Protein AF-A0A2G2HEY8-F1 (afdb_monomer)

Solvent-accessible surface area (backbone atoms only — not comparable to full-atom values): 7804 Å² total; per-residue (Å²): 110,71,69,61,51,51,52,42,52,52,52,24,52,50,26,44,51,50,13,55,54,36,37,77,72,69,38,39,68,59,12,18,54,24,34,51,52,21,41,59,38,44,57,59,37,38,78,77,40,72,45,70,68,39,50,53,50,51,53,52,44,43,51,50,41,68,74,48,31,82,45,98,43,56,70,55,51,38,47,48,54,52,53,51,49,50,57,35,47,52,47,61,75,45,100,59,56,72,65,50,31,49,55,34,51,52,53,46,50,49,54,38,54,53,33,65,72,38,87,76,29,61,75,48,22,54,50,42,43,54,52,50,52,53,52,46,65,78,39,45,80,57,60,78,63,75,117

Mean predicted aligned error: 5.19 Å

Radius of gyration: 15.57 Å; Cα contacts (8 Å, |Δi|>4): 160; chains: 1; bounding box: 36×39×43 Å

Secondary structure (DSSP, 8-state):
-HHHHHHHHHHHHHHHHHHHHHHHTT-HHHHHHHHHHHHHHHHHHHHH---HHHHHHHHHHHHHHHHHSS--SHHHHHHHHHHHHHHHHHHHHSS--HHHHHHHHHHHHHHHHHHHH-GGGHHHHHHHHHHHHHHHHHTHHHHTT--

pLDDT: mean 87.45, std 11.37, range [42.47, 98.38]

Sequence (147 aa):
MLERTNILINQYNQYKLQAHSVFMYGQEKEASSFYTLAFETNRNILIQDTSIESINRTLEICLDCLDFCICNEEKNTAYYLNTTGDMFSFILEGFFSKRVKQDALIAYSEISLISQSMEYCIGSSEYLQSQFKNLCYKNEGLL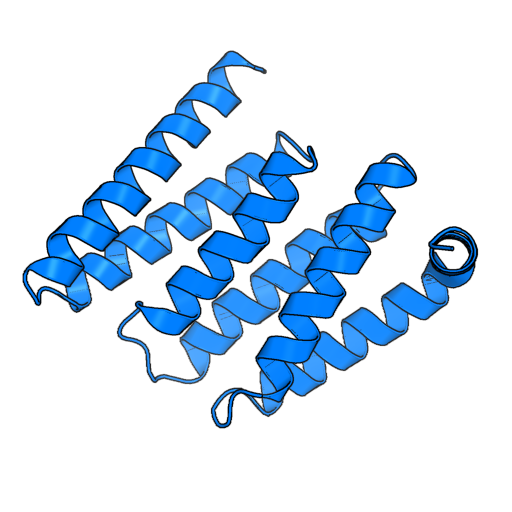NNMC

Structure (mmCIF, N/CA/C/O backbone):
data_AF-A0A2G2HEY8-F1
#
_entry.id   AF-A0A2G2HEY8-F1
#
loop_
_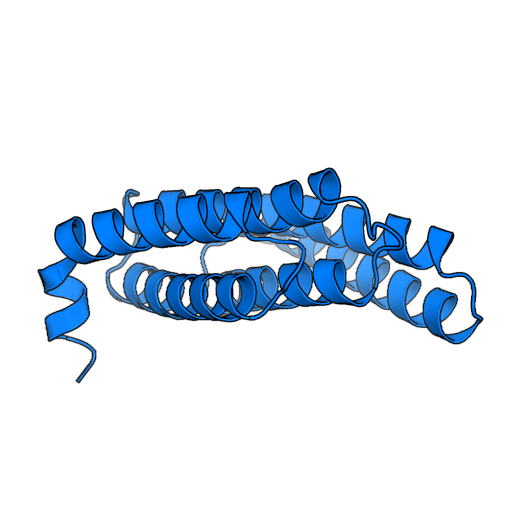atom_site.group_PDB
_atom_site.id
_atom_site.type_symbol
_atom_site.label_atom_id
_atom_site.label_alt_id
_atom_site.label_comp_id
_atom_site.label_asym_id
_atom_site.label_entity_id
_atom_site.label_seq_id
_atom_site.pdbx_PDB_ins_code
_atom_site.Cartn_x
_atom_site.Cartn_y
_atom_site.Cartn_z
_atom_site.occupancy
_atom_site.B_iso_or_equiv
_atom_site.auth_seq_id
_atom_site.auth_comp_id
_atom_site.auth_asym_id
_atom_site.auth_atom_id
_atom_site.pdbx_PDB_model_num
ATOM 1 N N . MET A 1 1 ? -6.178 21.793 7.499 1.00 59.62 1 MET A N 1
ATOM 2 C CA . MET A 1 1 ? -6.005 20.336 7.289 1.00 59.62 1 MET A CA 1
ATOM 3 C C . MET A 1 1 ? -6.521 19.910 5.921 1.00 59.62 1 MET A C 1
ATOM 5 O O . MET A 1 1 ? -5.701 19.462 5.138 1.00 59.62 1 MET A O 1
ATOM 9 N N . LEU A 1 2 ? -7.795 20.154 5.585 1.00 67.12 2 LEU A N 1
ATOM 10 C CA . LEU A 1 2 ? -8.394 19.790 4.284 1.00 67.12 2 LEU A CA 1
ATOM 11 C C . LEU A 1 2 ? -7.604 20.267 3.049 1.00 67.12 2 LEU A C 1
ATOM 13 O O . LEU A 1 2 ? -7.415 19.506 2.110 1.00 67.12 2 LEU A O 1
ATOM 17 N N . GLU A 1 3 ? -7.082 21.496 3.063 1.00 80.31 3 GLU A N 1
ATOM 18 C CA . GLU A 1 3 ? -6.316 22.046 1.933 1.00 80.31 3 GLU A CA 1
ATOM 19 C C . GLU A 1 3 ? -5.019 21.270 1.650 1.00 80.31 3 GLU A C 1
ATOM 21 O O . GLU A 1 3 ? -4.692 21.000 0.497 1.00 80.31 3 GLU A O 1
ATOM 26 N N . ARG A 1 4 ? -4.315 20.827 2.700 1.00 83.75 4 ARG A N 1
ATOM 27 C CA . ARG A 1 4 ? -3.067 20.063 2.566 1.00 83.75 4 ARG A CA 1
ATOM 28 C C . ARG A 1 4 ? -3.321 18.653 2.034 1.00 83.75 4 ARG A C 1
ATOM 30 O O . ARG A 1 4 ? -2.590 18.203 1.157 1.00 83.75 4 ARG A O 1
ATOM 37 N N . THR A 1 5 ? -4.371 17.988 2.515 1.00 89.88 5 THR A N 1
ATOM 38 C CA . THR A 1 5 ? -4.791 16.678 1.999 1.00 89.88 5 THR A CA 1
ATOM 39 C C . THR A 1 5 ? -5.188 16.776 0.525 1.00 89.88 5 THR A C 1
ATOM 41 O O . THR A 1 5 ? -4.753 15.954 -0.273 1.00 89.88 5 THR A O 1
ATOM 44 N N . ASN A 1 6 ? -5.925 17.819 0.131 1.00 91.19 6 ASN A N 1
ATOM 45 C CA . ASN A 1 6 ? -6.319 18.026 -1.266 1.00 91.19 6 ASN A CA 1
ATOM 46 C C . ASN A 1 6 ? -5.118 18.239 -2.199 1.00 91.19 6 ASN A C 1
ATOM 48 O O . ASN A 1 6 ? -5.109 17.713 -3.311 1.00 91.19 6 ASN A O 1
ATOM 52 N N . ILE A 1 7 ? -4.088 18.965 -1.752 1.00 94.81 7 ILE A N 1
ATOM 53 C CA . ILE A 1 7 ? -2.837 19.116 -2.513 1.00 94.81 7 ILE A CA 1
ATOM 54 C C . ILE A 1 7 ? -2.184 17.749 -2.747 1.00 94.81 7 ILE A C 1
ATOM 56 O O . ILE A 1 7 ? -1.809 17.437 -3.875 1.00 94.81 7 ILE A O 1
ATOM 60 N N . LEU A 1 8 ? -2.101 16.915 -1.707 1.00 96.19 8 LEU A N 1
ATOM 61 C CA . LEU A 1 8 ? -1.510 15.580 -1.815 1.00 96.19 8 LEU A CA 1
ATOM 62 C C . LEU A 1 8 ? -2.337 14.646 -2.704 1.00 96.19 8 LEU A C 1
ATOM 64 O O . LEU A 1 8 ? -1.762 13.918 -3.505 1.00 96.19 8 LEU A O 1
ATOM 68 N N . ILE A 1 9 ? -3.670 14.695 -2.621 1.00 95.94 9 ILE A N 1
ATOM 69 C CA . ILE A 1 9 ? -4.555 13.922 -3.507 1.00 95.94 9 ILE A CA 1
ATOM 70 C C . ILE A 1 9 ? -4.333 14.321 -4.970 1.00 95.94 9 ILE A C 1
ATOM 72 O O . ILE A 1 9 ? -4.205 13.454 -5.833 1.00 95.94 9 ILE A O 1
ATOM 76 N N . ASN A 1 10 ? -4.234 15.619 -5.263 1.00 96.75 10 ASN A N 1
ATOM 77 C CA . ASN A 1 10 ? -3.955 16.087 -6.620 1.00 96.75 10 ASN A CA 1
ATOM 78 C C . ASN A 1 10 ? -2.583 15.618 -7.113 1.00 96.75 10 ASN A C 1
ATOM 80 O O . ASN A 1 10 ? -2.467 15.171 -8.252 1.00 96.75 10 ASN A O 1
ATOM 84 N N . GLN A 1 11 ? -1.566 15.671 -6.254 1.00 97.75 11 GLN A N 1
ATOM 85 C CA . GLN A 1 11 ? -0.226 15.189 -6.575 1.00 97.75 11 GLN A CA 1
ATOM 86 C C . GLN A 1 11 ? -0.209 13.673 -6.834 1.00 97.75 11 GLN A C 1
ATOM 88 O O . GLN A 1 11 ? 0.361 13.230 -7.828 1.00 97.75 11 GLN A O 1
ATOM 93 N N . TYR A 1 12 ? -0.897 12.885 -6.003 1.00 98.12 12 TYR A N 1
ATOM 94 C CA . TYR A 1 12 ? -1.099 11.451 -6.219 1.00 98.12 12 TYR A CA 1
ATOM 95 C C . TYR A 1 12 ? -1.741 11.176 -7.587 1.00 98.12 12 TYR A C 1
ATOM 97 O O . TYR A 1 12 ? -1.215 10.385 -8.370 1.00 98.12 12 TYR A O 1
ATOM 105 N N . ASN A 1 13 ? -2.837 11.872 -7.904 1.00 97.56 13 ASN A N 1
ATOM 106 C CA . ASN A 1 13 ? -3.552 11.701 -9.170 1.00 97.56 13 ASN A CA 1
ATOM 107 C C . ASN A 1 13 ? -2.668 12.052 -10.375 1.00 97.56 13 ASN A C 1
ATOM 109 O O . ASN A 1 13 ? -2.719 11.369 -11.396 1.00 97.56 13 ASN A O 1
ATOM 113 N N . GLN A 1 14 ? -1.845 13.099 -10.259 1.00 98.31 14 GLN A N 1
ATOM 114 C CA . GLN A 1 14 ? -0.892 13.482 -11.300 1.00 98.31 14 GLN A CA 1
ATOM 115 C C . GLN A 1 14 ? 0.157 12.396 -11.529 1.00 98.31 14 GLN A C 1
ATOM 117 O O . GLN A 1 14 ? 0.359 12.000 -12.676 1.00 98.31 14 GLN A O 1
ATOM 122 N N . TYR A 1 15 ? 0.774 11.873 -10.466 1.00 98.38 15 TYR A N 1
ATOM 123 C CA . TYR A 1 15 ? 1.754 10.798 -10.597 1.00 98.38 15 TYR A CA 1
ATOM 124 C C . TYR A 1 15 ? 1.141 9.528 -11.180 1.00 98.38 15 TYR A C 1
ATOM 126 O O . TYR A 1 15 ? 1.711 8.966 -12.109 1.00 98.38 15 TYR A O 1
ATOM 134 N N . LYS A 1 16 ? -0.046 9.113 -10.721 1.00 97.25 16 LYS A N 1
ATOM 135 C CA . LYS A 1 16 ? -0.732 7.935 -11.273 1.00 97.25 16 LYS A CA 1
ATOM 136 C C . LYS A 1 16 ? -1.065 8.118 -12.759 1.00 97.25 16 LYS A C 1
ATOM 138 O O . LYS A 1 16 ? -0.809 7.226 -13.564 1.00 97.25 16 LYS A O 1
ATOM 143 N N . LEU A 1 17 ? -1.554 9.296 -13.159 1.00 97.62 17 LEU A N 1
ATOM 144 C CA . LEU A 1 17 ? -1.820 9.606 -14.568 1.00 97.62 17 LEU A CA 1
ATOM 145 C C . LEU A 1 17 ? -0.543 9.578 -15.422 1.00 97.62 17 LEU A C 1
ATOM 147 O O . LEU A 1 17 ? -0.548 9.015 -16.517 1.00 97.62 17 LEU A O 1
ATOM 151 N N . GLN A 1 18 ? 0.547 10.171 -14.928 1.00 98.12 18 GLN A N 1
ATOM 152 C CA . GLN A 1 18 ? 1.845 10.144 -15.603 1.00 98.12 18 GLN A CA 1
ATOM 153 C C . GLN A 1 18 ? 2.360 8.713 -15.743 1.00 98.12 18 GLN A C 1
ATOM 155 O O . GLN A 1 18 ? 2.755 8.334 -16.843 1.00 98.12 18 GLN A O 1
ATOM 160 N N . ALA A 1 19 ? 2.273 7.912 -14.677 1.00 96.44 19 ALA A N 1
ATOM 161 C CA . ALA A 1 19 ? 2.684 6.514 -14.662 1.00 96.44 19 ALA A CA 1
ATOM 162 C C . ALA A 1 19 ? 1.974 5.701 -15.751 1.00 96.44 19 ALA A C 1
ATOM 164 O O . ALA A 1 19 ? 2.634 5.083 -16.587 1.00 96.44 19 ALA A O 1
ATOM 165 N N . HIS A 1 20 ? 0.639 5.777 -15.811 1.00 94.94 20 HIS A N 1
ATOM 166 C CA . HIS A 1 20 ? -0.135 5.110 -16.858 1.00 94.94 20 HIS A CA 1
ATOM 167 C C . HIS A 1 20 ? 0.235 5.615 -18.255 1.00 94.94 20 HIS A C 1
ATOM 169 O O . HIS A 1 20 ? 0.420 4.814 -19.167 1.00 94.94 20 HIS A O 1
ATOM 175 N N . SER A 1 21 ? 0.366 6.932 -18.439 1.00 97.06 21 SER A N 1
ATOM 176 C CA . SER A 1 21 ? 0.698 7.506 -19.744 1.00 97.06 21 SER A CA 1
ATOM 177 C C . SER A 1 21 ? 2.028 6.970 -20.269 1.00 97.06 21 SER A C 1
ATOM 179 O O . SER A 1 21 ? 2.090 6.512 -21.406 1.00 97.06 21 SER A O 1
ATOM 181 N N . VAL A 1 22 ? 3.093 7.016 -19.466 1.00 95.94 22 VAL A N 1
ATOM 182 C CA . VAL A 1 22 ? 4.425 6.577 -19.911 1.00 95.94 22 VAL A CA 1
ATOM 183 C C . VAL A 1 22 ? 4.504 5.052 -20.046 1.00 95.94 22 VAL A C 1
ATOM 185 O O . VAL A 1 22 ? 5.140 4.560 -20.979 1.00 95.94 22 VAL A O 1
ATOM 188 N N . PHE A 1 23 ? 3.776 4.295 -19.212 1.00 93.81 23 PHE A N 1
ATOM 189 C CA . PHE A 1 23 ? 3.628 2.845 -19.375 1.00 93.81 23 PHE A CA 1
ATOM 190 C C . PHE A 1 23 ? 3.030 2.490 -20.741 1.00 93.81 23 PHE A C 1
ATOM 192 O O . PHE A 1 23 ? 3.577 1.654 -21.456 1.00 93.81 23 PHE A O 1
ATOM 199 N N . MET A 1 24 ? 1.969 3.188 -21.161 1.00 93.81 24 MET A N 1
ATOM 200 C CA . MET A 1 24 ? 1.341 2.984 -22.473 1.00 93.81 24 MET A CA 1
ATOM 201 C C . MET A 1 24 ? 2.273 3.307 -23.654 1.00 93.81 24 MET A C 1
ATOM 203 O O . MET A 1 24 ? 2.070 2.784 -24.749 1.00 93.81 24 MET A O 1
ATOM 207 N N . TYR A 1 25 ? 3.309 4.125 -23.444 1.00 95.69 25 TYR A N 1
ATOM 208 C CA . TYR A 1 25 ? 4.369 4.388 -24.426 1.00 95.69 25 TYR A CA 1
ATOM 209 C C . TYR A 1 25 ? 5.554 3.406 -24.337 1.00 95.69 25 TYR A C 1
ATOM 211 O O . TYR A 1 25 ? 6.561 3.601 -25.017 1.00 95.69 25 TYR A O 1
ATOM 219 N N . GLY A 1 26 ? 5.461 2.358 -23.513 1.00 91.94 26 GLY A N 1
ATOM 220 C CA . GLY A 1 26 ? 6.523 1.367 -23.311 1.00 91.94 26 GLY A CA 1
ATOM 221 C C . GLY A 1 26 ? 7.694 1.867 -22.458 1.00 91.94 26 GLY A C 1
ATOM 222 O O . GLY A 1 26 ? 8.751 1.239 -22.427 1.00 91.94 26 GLY A O 1
ATOM 223 N N . GLN A 1 27 ? 7.542 2.999 -21.763 1.00 92.94 27 GLN A N 1
ATOM 224 C CA . GLN A 1 27 ? 8.566 3.574 -20.885 1.00 92.94 27 GLN A CA 1
ATOM 225 C C . GLN A 1 27 ? 8.414 3.038 -19.459 1.00 92.94 27 GLN A C 1
ATOM 227 O O . GLN A 1 27 ? 8.183 3.770 -18.497 1.00 92.94 27 GLN A O 1
ATOM 232 N N . GLU A 1 28 ? 8.553 1.728 -19.315 1.00 90.81 28 GLU A N 1
ATOM 233 C CA . GLU A 1 28 ? 8.249 1.021 -18.074 1.00 90.81 28 GLU A CA 1
ATOM 234 C C . GLU A 1 28 ? 9.074 1.534 -16.857 1.00 90.81 28 GLU A C 1
ATOM 236 O O . GLU A 1 28 ? 8.554 1.619 -15.747 1.00 90.81 28 GLU A O 1
ATOM 241 N N . LYS A 1 29 ? 10.345 1.953 -17.030 1.00 90.50 29 LYS A N 1
ATOM 242 C CA . LYS A 1 29 ? 11.202 2.416 -15.907 1.00 90.50 29 LYS A CA 1
ATOM 243 C C . LYS A 1 29 ? 10.699 3.735 -15.338 1.00 90.50 29 LYS A C 1
ATOM 245 O O . LYS A 1 29 ? 10.755 3.986 -14.133 1.00 90.50 29 LYS A O 1
ATOM 250 N N . GLU A 1 30 ? 10.234 4.586 -16.238 1.00 93.38 30 GLU A N 1
ATOM 251 C CA . GLU A 1 30 ? 9.652 5.871 -15.898 1.00 93.38 30 GLU A CA 1
ATOM 252 C C . GLU A 1 30 ? 8.278 5.667 -15.253 1.00 93.38 30 GLU A C 1
ATOM 254 O O . GLU A 1 30 ? 8.006 6.261 -14.211 1.00 93.38 30 GLU A O 1
ATOM 259 N N . ALA A 1 31 ? 7.474 4.732 -15.778 1.00 94.38 31 ALA A N 1
ATOM 260 C CA . ALA A 1 31 ? 6.199 4.341 -15.176 1.00 94.38 31 ALA A CA 1
ATOM 261 C C . ALA A 1 31 ? 6.387 3.877 -13.731 1.00 94.38 31 ALA A C 1
ATOM 263 O O . ALA A 1 31 ? 5.741 4.398 -12.823 1.00 94.38 31 ALA A O 1
ATOM 264 N N . SER A 1 32 ? 7.336 2.963 -13.515 1.00 92.69 32 SER A N 1
ATOM 265 C CA . SER A 1 32 ? 7.715 2.470 -12.193 1.00 92.69 32 SER A CA 1
ATOM 266 C C . SER A 1 32 ? 8.044 3.608 -11.236 1.00 92.69 32 SER A C 1
ATOM 268 O O . SER A 1 32 ? 7.559 3.622 -10.111 1.00 92.69 32 SER A O 1
ATOM 270 N N . SER A 1 33 ? 8.842 4.579 -11.686 1.00 93.31 33 SER A N 1
ATOM 271 C CA . SER A 1 33 ? 9.248 5.713 -10.854 1.00 93.31 33 SER A CA 1
ATOM 272 C C . SER A 1 33 ? 8.043 6.561 -10.436 1.00 93.31 33 SER A C 1
ATOM 274 O O . SER A 1 33 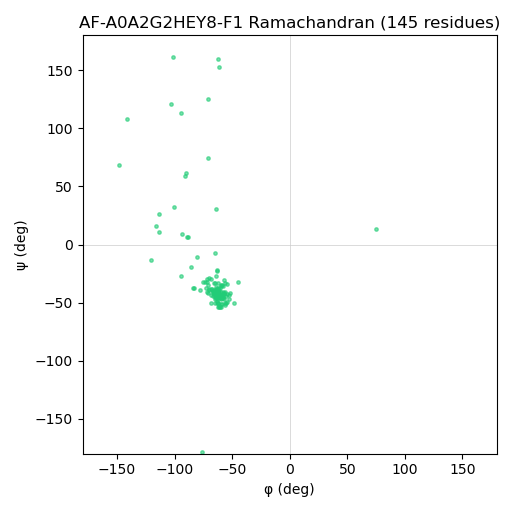? 7.940 6.967 -9.278 1.00 93.31 33 SER A O 1
ATOM 276 N N . PHE A 1 34 ? 7.097 6.797 -11.350 1.00 96.69 34 PHE A N 1
ATOM 277 C CA . PHE A 1 34 ? 5.876 7.539 -11.038 1.00 96.69 34 PHE A CA 1
ATOM 278 C C . PHE A 1 34 ? 4.918 6.766 -10.125 1.00 96.69 34 PHE A C 1
ATOM 280 O O . PHE A 1 34 ? 4.364 7.371 -9.207 1.00 96.69 34 PHE A O 1
ATOM 287 N N . TYR A 1 35 ? 4.762 5.450 -10.298 1.00 95.75 35 TYR A N 1
ATOM 288 C CA . TYR A 1 35 ? 3.982 4.635 -9.360 1.00 95.75 35 TYR A CA 1
ATOM 289 C C . TYR A 1 35 ? 4.588 4.645 -7.956 1.00 95.75 35 TYR A C 1
ATOM 291 O O . TYR A 1 35 ? 3.855 4.840 -6.989 1.00 95.75 35 TYR A O 1
ATOM 299 N N . THR A 1 36 ? 5.915 4.547 -7.821 1.00 94.62 36 THR A N 1
ATOM 300 C CA . THR A 1 36 ? 6.583 4.689 -6.517 1.00 94.62 36 THR A CA 1
ATOM 301 C C . THR A 1 36 ? 6.291 6.052 -5.880 1.00 94.62 36 THR A C 1
ATOM 303 O O . THR A 1 36 ? 5.948 6.125 -4.701 1.00 94.62 36 THR A O 1
ATOM 306 N N . LEU A 1 37 ? 6.360 7.147 -6.646 1.00 96.62 37 LEU A N 1
ATOM 307 C CA . LEU A 1 37 ? 6.027 8.485 -6.138 1.00 96.62 37 LEU A CA 1
ATOM 308 C C . LEU A 1 37 ? 4.554 8.603 -5.719 1.00 96.62 37 LEU A C 1
ATOM 310 O O . LEU A 1 37 ? 4.250 9.224 -4.695 1.00 96.62 37 LEU A O 1
ATOM 314 N N . ALA A 1 38 ? 3.637 7.999 -6.476 1.00 97.69 38 ALA A N 1
ATOM 315 C CA . ALA A 1 38 ? 2.226 7.927 -6.115 1.00 97.69 38 ALA A CA 1
ATOM 316 C C . ALA A 1 38 ? 2.021 7.124 -4.818 1.00 97.69 38 ALA A C 1
ATOM 318 O O . ALA A 1 38 ? 1.298 7.589 -3.937 1.00 97.69 38 ALA A O 1
ATOM 319 N N . PHE A 1 39 ? 2.709 5.993 -4.645 1.00 96.75 39 PHE A N 1
ATOM 320 C CA . PHE A 1 39 ? 2.664 5.182 -3.425 1.00 96.75 39 PHE A CA 1
ATOM 321 C C . PHE A 1 39 ? 3.120 5.970 -2.191 1.00 96.75 39 PHE A C 1
ATOM 323 O O . PHE A 1 39 ? 2.381 6.073 -1.208 1.00 96.75 39 PHE A O 1
ATOM 330 N N . GLU A 1 40 ? 4.285 6.621 -2.262 1.00 96.00 40 GLU A N 1
ATOM 331 C CA . GLU A 1 40 ? 4.800 7.454 -1.166 1.00 96.00 40 GLU A CA 1
ATOM 332 C C . GLU A 1 40 ? 3.886 8.647 -0.860 1.00 96.00 40 GLU A C 1
ATOM 334 O O . GLU A 1 40 ? 3.676 9.023 0.298 1.00 96.00 40 GLU A O 1
ATOM 339 N N . THR A 1 41 ? 3.295 9.249 -1.894 1.00 97.12 41 THR A N 1
ATOM 340 C CA . THR A 1 41 ? 2.323 10.333 -1.710 1.00 97.12 41 THR A CA 1
ATOM 341 C C . THR A 1 41 ? 1.073 9.816 -1.002 1.00 97.12 41 THR A C 1
ATOM 343 O O . THR A 1 41 ? 0.618 10.434 -0.040 1.00 97.12 41 THR A O 1
ATOM 346 N N . ASN A 1 42 ? 0.554 8.656 -1.413 1.00 97.25 42 ASN A N 1
ATOM 347 C CA . ASN A 1 42 ? -0.615 8.040 -0.798 1.00 97.25 42 ASN A CA 1
ATOM 348 C C . ASN A 1 42 ? -0.386 7.685 0.676 1.00 97.25 42 ASN A C 1
ATOM 350 O O . ASN A 1 42 ? -1.249 7.961 1.508 1.00 97.25 42 ASN A O 1
ATOM 354 N N . ARG A 1 43 ? 0.797 7.176 1.030 1.00 95.25 43 ARG A N 1
ATOM 355 C CA . ARG A 1 43 ? 1.169 6.935 2.430 1.00 95.25 43 ARG A CA 1
ATOM 356 C C . ARG A 1 43 ? 1.015 8.192 3.290 1.00 95.25 43 ARG A C 1
ATOM 358 O O . ARG A 1 43 ? 0.471 8.138 4.391 1.00 95.25 43 ARG A O 1
ATOM 365 N N . ASN A 1 44 ? 1.436 9.346 2.773 1.00 94.56 44 ASN A N 1
ATOM 366 C CA . ASN A 1 44 ? 1.280 10.627 3.466 1.00 94.56 44 ASN A CA 1
ATOM 367 C C . ASN A 1 44 ? -0.179 11.104 3.542 1.00 94.56 44 ASN A C 1
ATOM 369 O O . ASN A 1 44 ? -0.528 11.822 4.486 1.00 94.56 44 ASN A O 1
ATOM 373 N N . ILE A 1 45 ? -1.015 10.732 2.566 1.00 94.94 45 ILE A N 1
ATOM 374 C CA . ILE A 1 45 ? -2.455 11.006 2.595 1.00 94.94 45 ILE A CA 1
ATOM 375 C C . ILE A 1 45 ? -3.115 10.185 3.697 1.00 94.94 45 ILE A C 1
ATOM 377 O O . ILE A 1 45 ? -3.794 10.776 4.527 1.00 94.94 45 ILE A O 1
ATOM 381 N N . LEU A 1 46 ? -2.863 8.875 3.763 1.00 94.00 46 LEU A N 1
ATOM 382 C CA . LEU A 1 46 ? -3.508 7.985 4.733 1.00 94.00 46 LEU A CA 1
ATOM 383 C C . LEU A 1 46 ? -3.228 8.394 6.189 1.00 94.00 46 LEU A C 1
ATOM 385 O O . LEU A 1 46 ? -4.104 8.309 7.043 1.00 94.00 46 LEU A O 1
ATOM 389 N N . ILE A 1 47 ? -2.026 8.908 6.474 1.00 89.38 47 ILE A N 1
ATOM 390 C CA . ILE A 1 47 ? -1.676 9.450 7.799 1.00 89.38 47 ILE A CA 1
ATOM 391 C C . ILE A 1 47 ? -2.550 10.666 8.169 1.00 89.38 47 ILE A C 1
ATOM 393 O O . ILE A 1 47 ? -2.835 10.890 9.345 1.00 89.38 47 ILE A O 1
ATOM 397 N N . GLN A 1 48 ? -2.958 11.470 7.184 1.00 90.31 48 GLN A N 1
ATOM 398 C CA . GLN A 1 48 ? -3.746 12.694 7.381 1.00 90.31 48 GLN A CA 1
ATOM 399 C C . GLN A 1 48 ? -5.255 12.474 7.236 1.00 90.31 48 GLN A C 1
ATOM 401 O O . GLN A 1 48 ? -6.038 13.231 7.809 1.00 90.31 48 GLN A O 1
ATOM 406 N N . ASP A 1 49 ? -5.655 11.472 6.461 1.00 91.62 49 ASP A N 1
ATOM 407 C CA . ASP A 1 49 ? -7.031 11.123 6.150 1.00 91.62 49 ASP A CA 1
ATOM 408 C C . ASP A 1 49 ? -7.189 9.598 6.115 1.00 91.62 49 ASP A C 1
ATOM 410 O O . ASP A 1 49 ? -6.744 8.928 5.188 1.00 91.62 49 ASP A O 1
ATOM 414 N N 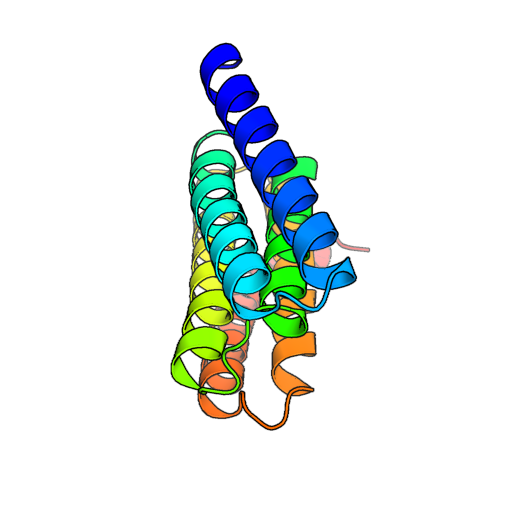. THR A 1 50 ? -7.866 9.060 7.128 1.00 92.12 50 THR A N 1
ATOM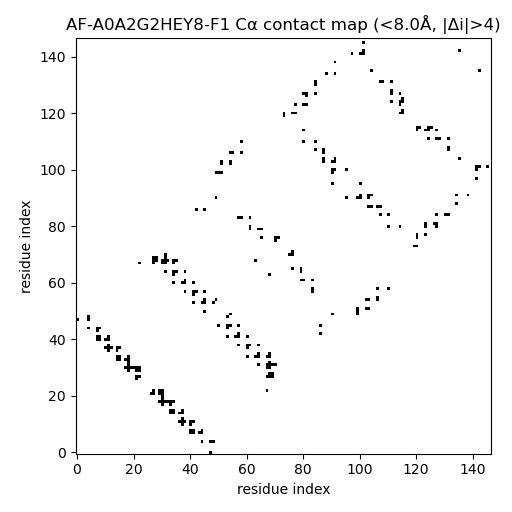 415 C CA . THR A 1 50 ? -8.164 7.623 7.276 1.00 92.12 50 THR A CA 1
ATOM 416 C C . THR A 1 50 ? -9.594 7.289 6.847 1.00 92.12 50 THR A C 1
ATOM 418 O O . THR A 1 50 ? -10.242 6.404 7.406 1.00 92.12 50 THR A O 1
ATOM 421 N N . SER A 1 51 ? -10.112 8.030 5.867 1.00 92.69 51 SER A N 1
ATOM 422 C CA . SER A 1 51 ? -11.375 7.728 5.197 1.00 92.69 51 SER A CA 1
ATOM 423 C C . SER A 1 51 ? -11.330 6.381 4.466 1.00 92.69 51 SER A C 1
ATOM 425 O O . SER A 1 51 ? -10.259 5.864 4.132 1.00 92.69 51 SER A O 1
ATOM 427 N N . ILE A 1 52 ? -12.511 5.823 4.183 1.00 92.06 52 ILE A N 1
ATOM 428 C CA . ILE A 1 52 ? -12.638 4.594 3.387 1.00 92.06 52 ILE A CA 1
ATOM 429 C C . ILE A 1 52 ? -12.041 4.788 1.988 1.00 92.06 52 ILE A C 1
ATOM 431 O O . ILE A 1 52 ? -11.378 3.898 1.465 1.00 92.06 52 ILE A O 1
ATOM 435 N N . GLU A 1 53 ? -12.186 5.982 1.412 1.00 93.62 53 GLU A N 1
ATOM 436 C CA . GLU A 1 53 ? -11.593 6.338 0.128 1.00 93.62 53 GLU A CA 1
ATOM 437 C C . GLU A 1 53 ? -10.063 6.274 0.175 1.00 93.62 53 GLU A C 1
ATOM 439 O O . GLU A 1 53 ? -9.439 5.784 -0.764 1.00 93.62 53 GLU A O 1
ATOM 444 N N . SER A 1 54 ? -9.445 6.743 1.260 1.00 94.56 54 SER A N 1
ATOM 445 C CA . SER A 1 54 ? -7.989 6.692 1.424 1.00 94.56 54 SER A CA 1
ATOM 446 C C . SER A 1 54 ? -7.481 5.275 1.733 1.00 94.56 54 SER A C 1
ATOM 448 O O . SER A 1 54 ? -6.406 4.899 1.259 1.00 94.56 54 SER A O 1
ATOM 450 N N . ILE A 1 55 ? -8.261 4.450 2.439 1.00 96.44 55 ILE A N 1
ATOM 451 C CA . ILE A 1 55 ? -7.970 3.016 2.625 1.00 96.44 55 ILE A CA 1
ATOM 452 C C . ILE A 1 55 ? -7.992 2.287 1.276 1.00 96.44 55 ILE A C 1
ATOM 454 O O . ILE A 1 55 ? -7.013 1.630 0.923 1.00 96.44 55 ILE A O 1
ATOM 458 N N . ASN A 1 56 ? -9.051 2.467 0.484 1.00 95.19 56 ASN A N 1
ATOM 459 C CA . ASN A 1 56 ? -9.177 1.841 -0.835 1.00 95.19 56 ASN A CA 1
ATOM 460 C C . ASN A 1 56 ? -8.066 2.302 -1.783 1.00 95.19 56 ASN A C 1
ATOM 462 O O . ASN A 1 56 ? -7.433 1.479 -2.439 1.00 95.19 56 ASN A O 1
ATOM 466 N N . ARG A 1 57 ? -7.744 3.602 -1.785 1.00 96.25 57 ARG A N 1
ATOM 467 C CA . ARG A 1 57 ? -6.621 4.143 -2.566 1.00 96.25 57 ARG A CA 1
ATOM 468 C C . ARG A 1 57 ? -5.292 3.486 -2.198 1.00 96.25 57 ARG A C 1
ATOM 470 O O . ARG A 1 57 ? -4.461 3.275 -3.073 1.00 96.25 57 ARG A O 1
ATOM 477 N N . THR A 1 58 ? -5.096 3.157 -0.920 1.00 97.25 58 THR A N 1
ATOM 478 C CA . THR A 1 58 ? -3.889 2.476 -0.432 1.00 97.25 58 THR A CA 1
ATOM 479 C C . THR A 1 58 ? -3.768 1.061 -0.970 1.00 97.25 58 THR A C 1
ATOM 481 O O . THR A 1 58 ? -2.679 0.663 -1.380 1.00 97.25 58 THR A O 1
ATOM 484 N N . LEU A 1 59 ? -4.879 0.328 -1.019 1.00 94.94 59 LEU A N 1
ATOM 485 C CA . LEU A 1 59 ? -4.913 -0.973 -1.671 1.00 94.94 59 LEU A CA 1
ATOM 486 C C . LEU A 1 59 ? -4.603 -0.835 -3.168 1.00 94.94 59 LEU A C 1
ATOM 488 O O . LEU A 1 59 ? -3.668 -1.465 -3.649 1.00 94.94 59 LEU A O 1
ATOM 492 N N . GLU A 1 60 ? -5.328 0.032 -3.879 1.00 95.50 60 GLU A N 1
ATOM 493 C CA . GLU A 1 60 ? -5.174 0.226 -5.327 1.00 95.50 60 GLU A CA 1
ATOM 494 C C . GLU A 1 60 ? -3.737 0.560 -5.729 1.00 95.50 60 GLU A C 1
ATOM 496 O O . GLU A 1 60 ? -3.186 -0.079 -6.619 1.00 95.50 60 GLU A O 1
ATOM 501 N N . ILE A 1 61 ? -3.106 1.535 -5.066 1.00 96.50 61 ILE A N 1
ATOM 502 C CA . ILE A 1 61 ? -1.743 1.931 -5.431 1.00 96.50 61 ILE A CA 1
ATOM 503 C C . ILE A 1 61 ? -0.716 0.846 -5.103 1.00 96.50 61 ILE A C 1
ATOM 505 O O . ILE A 1 61 ? 0.297 0.736 -5.788 1.00 96.50 61 ILE A O 1
ATOM 509 N N . CYS A 1 62 ? -0.965 0.028 -4.075 1.00 94.56 62 CYS A N 1
ATOM 510 C CA . CYS A 1 62 ? -0.122 -1.129 -3.811 1.00 94.56 62 CYS A CA 1
ATOM 511 C C . CYS A 1 62 ? -0.206 -2.120 -4.977 1.00 94.56 62 CYS A C 1
ATOM 513 O O . CYS A 1 62 ? 0.837 -2.545 -5.461 1.00 94.56 62 CYS A O 1
ATOM 515 N N . LEU A 1 63 ? -1.412 -2.416 -5.473 1.00 92.06 63 LEU A N 1
ATOM 516 C CA . LEU A 1 63 ? -1.612 -3.296 -6.630 1.00 92.06 63 LEU A CA 1
ATOM 517 C C . LEU A 1 63 ? -0.975 -2.731 -7.902 1.00 92.06 63 LEU A C 1
ATOM 519 O O . LEU A 1 63 ? -0.234 -3.445 -8.569 1.00 92.06 63 LEU A O 1
ATOM 523 N N . ASP A 1 64 ? -1.152 -1.437 -8.177 1.00 93.06 64 ASP A N 1
ATOM 524 C CA . ASP A 1 64 ? -0.489 -0.780 -9.308 1.00 93.06 64 ASP A CA 1
ATOM 525 C C . ASP A 1 64 ? 1.043 -0.930 -9.225 1.00 93.06 64 ASP A C 1
ATOM 527 O O . ASP A 1 64 ? 1.714 -1.212 -10.218 1.00 93.06 64 ASP A O 1
ATOM 531 N N . CYS A 1 65 ? 1.624 -0.769 -8.030 1.00 91.62 65 CYS A N 1
ATOM 532 C CA . CYS A 1 65 ? 3.057 -0.968 -7.830 1.00 91.62 65 CYS A CA 1
ATOM 533 C C . CYS A 1 65 ? 3.495 -2.423 -8.028 1.00 91.62 65 CYS A C 1
ATOM 535 O O . CYS A 1 65 ? 4.618 -2.646 -8.476 1.00 91.62 65 CYS A O 1
ATOM 537 N N . LEU A 1 66 ? 2.649 -3.397 -7.693 1.00 88.38 66 LEU A N 1
ATOM 538 C CA . LEU A 1 66 ? 2.930 -4.815 -7.916 1.00 88.38 66 LEU A CA 1
ATOM 539 C C . LEU A 1 66 ? 2.871 -5.191 -9.402 1.00 88.38 66 LEU A C 1
ATOM 541 O O . LEU A 1 66 ? 3.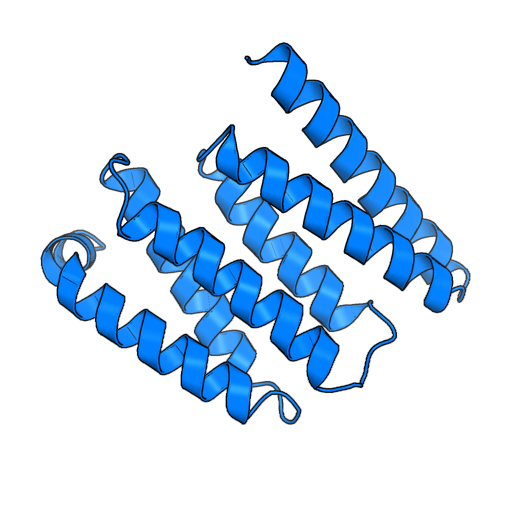677 -6.007 -9.841 1.00 88.38 66 LEU A O 1
ATOM 545 N N . ASP A 1 67 ? 1.970 -4.572 -10.165 1.00 87.06 67 ASP A N 1
ATOM 546 C CA . ASP A 1 67 ? 1.761 -4.878 -11.582 1.00 87.06 67 ASP A CA 1
ATOM 547 C C . ASP A 1 67 ? 2.734 -4.140 -12.513 1.00 87.06 67 ASP A C 1
ATOM 549 O O . ASP A 1 67 ? 3.161 -4.688 -13.531 1.00 87.06 67 ASP A O 1
ATOM 553 N N . PHE A 1 68 ? 3.076 -2.885 -12.198 1.00 86.50 68 PHE A N 1
ATOM 554 C CA . PHE A 1 68 ? 3.697 -1.980 -13.173 1.00 86.50 68 PHE A CA 1
ATOM 555 C C . PHE A 1 68 ? 5.073 -1.440 -12.794 1.00 86.50 68 PHE A C 1
ATOM 557 O O . PHE A 1 68 ? 5.754 -0.858 -13.647 1.00 86.50 68 PHE A O 1
ATOM 564 N N . CYS A 1 69 ? 5.515 -1.577 -11.543 1.00 83.38 69 CYS A N 1
ATOM 565 C CA . CYS A 1 69 ? 6.889 -1.213 -11.228 1.00 83.38 69 CYS A CA 1
ATOM 566 C C . CYS A 1 69 ? 7.829 -2.242 -11.862 1.00 83.38 69 CYS A C 1
ATOM 568 O O . CYS A 1 69 ? 7.699 -3.433 -11.583 1.00 83.38 69 CYS A O 1
ATOM 570 N N . ILE A 1 70 ? 8.807 -1.803 -12.675 1.00 65.69 70 ILE A N 1
ATOM 571 C CA . ILE A 1 70 ? 9.873 -2.688 -13.175 1.00 65.69 70 ILE A CA 1
ATOM 572 C C . ILE A 1 70 ? 10.794 -3.039 -12.019 1.00 65.69 70 ILE A C 1
ATOM 574 O O . ILE A 1 70 ? 11.915 -2.546 -11.892 1.00 65.69 70 ILE A O 1
ATOM 578 N N . CYS A 1 71 ? 10.315 -3.907 -11.156 1.00 49.38 71 CYS A N 1
ATOM 579 C CA . CYS A 1 71 ? 11.063 -4.450 -10.062 1.00 49.38 71 CYS A CA 1
ATOM 580 C C . CYS A 1 71 ? 10.555 -5.867 -9.810 1.00 49.38 71 CYS A C 1
ATOM 582 O O . CYS A 1 71 ? 10.033 -6.154 -8.741 1.00 49.38 71 CYS A O 1
ATOM 584 N N . ASN A 1 72 ? 10.821 -6.775 -10.751 1.00 51.88 72 ASN A N 1
ATOM 585 C CA . ASN A 1 72 ? 10.900 -8.219 -10.481 1.00 51.88 72 ASN A CA 1
ATOM 586 C C . ASN A 1 72 ? 12.076 -8.565 -9.529 1.00 51.88 72 ASN A C 1
ATOM 588 O O . ASN A 1 72 ? 12.682 -9.627 -9.631 1.00 51.88 72 ASN A O 1
ATOM 592 N N . GLU A 1 73 ? 12.447 -7.655 -8.625 1.00 60.59 73 GLU A N 1
ATOM 593 C CA . GLU A 1 73 ? 13.359 -7.919 -7.524 1.00 60.59 73 GLU A CA 1
ATOM 594 C C . GLU A 1 73 ? 12.510 -8.049 -6.263 1.00 60.59 73 GLU A C 1
ATOM 596 O O . GLU A 1 73 ? 11.833 -7.097 -5.867 1.00 60.59 73 GLU A O 1
ATOM 601 N N . GLU A 1 74 ? 12.589 -9.210 -5.609 1.00 61.41 74 GLU A N 1
ATOM 602 C CA . GLU A 1 74 ? 11.843 -9.559 -4.389 1.00 61.41 74 GLU A CA 1
ATOM 603 C C . GLU A 1 74 ? 11.838 -8.434 -3.336 1.00 61.41 74 GLU A C 1
ATOM 605 O O . GLU A 1 74 ? 10.859 -8.245 -2.619 1.00 61.41 74 GLU A O 1
ATOM 610 N N . LYS A 1 75 ? 12.912 -7.634 -3.268 1.00 67.06 75 LYS A N 1
ATOM 611 C CA . LYS A 1 75 ? 13.066 -6.514 -2.326 1.00 67.06 75 LYS A CA 1
ATOM 612 C C . LYS A 1 75 ? 12.027 -5.404 -2.498 1.00 67.06 75 LYS A C 1
ATOM 614 O O . LYS A 1 75 ? 11.581 -4.848 -1.497 1.00 67.06 75 LYS A O 1
ATOM 619 N N . ASN A 1 76 ? 11.647 -5.069 -3.728 1.00 76.00 76 ASN A N 1
ATOM 620 C CA . ASN A 1 76 ? 10.732 -3.953 -3.982 1.00 76.00 76 ASN A CA 1
ATOM 621 C C . ASN A 1 76 ? 9.277 -4.392 -3.815 1.00 76.00 76 ASN A C 1
ATOM 623 O O . ASN A 1 76 ? 8.480 -3.675 -3.217 1.00 76.00 76 ASN A O 1
ATOM 627 N N . THR A 1 77 ? 8.952 -5.616 -4.226 1.00 81.56 77 THR A N 1
ATOM 628 C CA . THR A 1 77 ? 7.664 -6.238 -3.913 1.00 81.56 77 THR A CA 1
ATOM 629 C C . THR A 1 77 ? 7.454 -6.363 -2.404 1.00 81.56 77 THR A C 1
ATOM 631 O O . THR A 1 77 ? 6.417 -5.948 -1.884 1.00 81.56 77 THR A O 1
ATOM 634 N N . ALA A 1 78 ? 8.471 -6.848 -1.684 1.00 84.88 78 ALA A N 1
ATOM 635 C CA . ALA A 1 78 ? 8.459 -6.914 -0.229 1.00 84.88 78 ALA A CA 1
ATOM 636 C C . ALA A 1 78 ? 8.220 -5.544 0.413 1.00 84.88 78 ALA A C 1
ATOM 638 O O . ALA A 1 78 ? 7.461 -5.443 1.376 1.00 84.88 78 ALA A O 1
ATOM 639 N N . TYR A 1 79 ? 8.839 -4.492 -0.127 1.00 88.12 79 TYR A N 1
ATOM 640 C CA . TYR A 1 79 ? 8.659 -3.128 0.355 1.00 88.12 79 TYR A CA 1
ATOM 641 C C . TYR A 1 79 ? 7.199 -2.666 0.278 1.00 88.12 79 TYR A C 1
ATOM 643 O O . TYR A 1 79 ? 6.652 -2.247 1.301 1.00 88.12 79 TYR A O 1
ATOM 651 N N . TYR A 1 80 ? 6.551 -2.765 -0.887 1.00 91.06 80 TYR A N 1
ATOM 652 C CA . TYR A 1 80 ? 5.170 -2.292 -1.055 1.00 91.06 80 TYR A CA 1
ATOM 653 C C . TYR A 1 80 ? 4.185 -3.088 -0.200 1.00 91.06 80 TYR A C 1
ATOM 655 O O . TYR A 1 80 ? 3.345 -2.503 0.484 1.00 91.06 80 TYR A O 1
ATOM 663 N N . LEU A 1 81 ? 4.331 -4.413 -0.189 1.00 90.81 81 LEU A N 1
ATOM 664 C CA . LEU A 1 81 ? 3.505 -5.318 0.604 1.00 90.81 81 LEU A CA 1
ATOM 665 C C . LEU A 1 81 ? 3.626 -5.029 2.105 1.00 90.81 81 LEU A C 1
ATOM 667 O O . LEU A 1 81 ? 2.621 -4.765 2.765 1.00 90.81 81 LEU A O 1
ATOM 671 N N . ASN A 1 82 ? 4.851 -5.013 2.637 1.00 90.06 82 ASN A N 1
ATOM 672 C CA . ASN A 1 82 ? 5.083 -4.793 4.065 1.00 90.06 82 ASN A CA 1
ATOM 673 C C . ASN A 1 82 ? 4.653 -3.384 4.490 1.00 90.06 82 ASN A C 1
ATOM 675 O O . ASN A 1 82 ? 3.983 -3.234 5.506 1.00 90.06 82 ASN A O 1
ATOM 679 N N . THR A 1 83 ? 4.954 -2.358 3.686 1.00 93.25 83 THR A N 1
ATOM 680 C CA . THR A 1 83 ? 4.564 -0.974 3.999 1.00 93.25 83 THR A CA 1
ATOM 681 C C . THR A 1 83 ? 3.043 -0.808 4.012 1.00 93.25 83 THR A C 1
ATOM 683 O O . THR A 1 83 ? 2.506 -0.114 4.875 1.00 93.25 83 THR A O 1
ATOM 686 N N . THR A 1 84 ? 2.328 -1.467 3.096 1.00 95.06 84 THR A N 1
ATOM 687 C CA . THR A 1 84 ? 0.857 -1.498 3.098 1.00 95.06 84 THR A CA 1
ATOM 688 C C . THR A 1 84 ? 0.307 -2.218 4.327 1.00 95.06 84 THR A C 1
ATOM 690 O O . THR A 1 84 ? -0.600 -1.703 4.985 1.00 95.06 84 THR A O 1
ATOM 693 N N . GLY A 1 85 ? 0.903 -3.352 4.703 1.00 93.75 85 GLY A N 1
ATOM 694 C CA . GLY A 1 85 ? 0.578 -4.048 5.949 1.00 93.75 85 GLY A CA 1
ATOM 695 C C . GLY A 1 85 ? 0.782 -3.174 7.188 1.00 93.75 85 GLY A C 1
ATOM 696 O O . GLY A 1 85 ? -0.086 -3.128 8.062 1.00 93.75 85 GLY A O 1
ATOM 697 N N . AS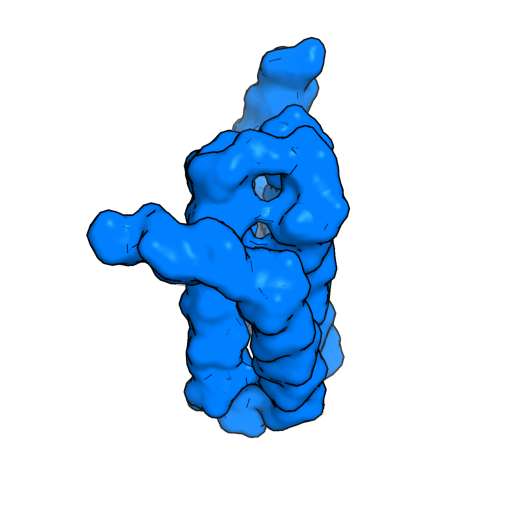P A 1 86 ? 1.877 -2.418 7.255 1.00 93.44 86 ASP A N 1
ATOM 698 C CA . ASP A 1 86 ? 2.166 -1.499 8.360 1.00 93.44 86 ASP A CA 1
ATOM 699 C C . ASP A 1 86 ? 1.148 -0.350 8.429 1.00 93.44 86 ASP A C 1
ATOM 701 O O . ASP A 1 86 ? 0.682 0.012 9.513 1.00 93.44 86 ASP A O 1
ATOM 705 N N . MET A 1 87 ? 0.747 0.198 7.276 1.00 95.62 87 MET A N 1
ATOM 706 C CA . MET A 1 87 ? -0.283 1.237 7.186 1.00 95.62 87 MET A CA 1
ATOM 707 C C . MET A 1 87 ? -1.636 0.763 7.733 1.00 95.62 87 MET A C 1
ATOM 709 O O . MET A 1 87 ? -2.273 1.478 8.511 1.00 95.62 87 MET A O 1
ATOM 713 N N . PHE A 1 88 ? -2.067 -0.451 7.387 1.00 95.88 88 PHE A N 1
ATOM 714 C CA . PHE A 1 88 ? -3.306 -1.010 7.929 1.00 95.88 88 PHE A CA 1
ATOM 715 C C . PHE A 1 88 ? -3.170 -1.419 9.399 1.00 95.88 88 PHE A C 1
ATOM 717 O O . PHE A 1 88 ? -4.086 -1.166 10.183 1.00 95.88 88 PHE A O 1
ATOM 724 N N . SER A 1 89 ? -2.020 -1.964 9.810 1.00 93.94 89 SER A N 1
ATOM 725 C CA . SER A 1 89 ? -1.720 -2.257 11.222 1.00 93.94 89 SER A CA 1
ATOM 726 C C . SER A 1 89 ? -1.864 -1.007 12.089 1.00 93.94 89 SER A C 1
ATOM 728 O O . SER A 1 89 ? -2.530 -1.045 13.123 1.00 93.94 89 SER A O 1
ATOM 730 N N . PHE A 1 90 ? -1.335 0.130 11.626 1.00 93.81 90 PHE A N 1
ATOM 731 C CA . PHE A 1 90 ? -1.470 1.418 12.304 1.00 93.81 90 PHE A CA 1
ATOM 732 C C . PHE A 1 90 ? -2.937 1.824 12.521 1.00 93.81 90 PHE A C 1
ATOM 734 O O . PHE A 1 90 ? -3.297 2.290 13.605 1.00 93.81 90 PHE A O 1
ATOM 741 N N . ILE A 1 91 ? -3.808 1.615 11.528 1.00 94.81 91 ILE A N 1
ATOM 742 C CA . ILE A 1 91 ? -5.244 1.911 11.653 1.00 94.81 91 ILE A CA 1
ATOM 743 C C . ILE A 1 91 ? -5.921 0.950 12.641 1.00 94.81 91 ILE A C 1
ATOM 745 O O . ILE A 1 91 ? -6.712 1.366 13.493 1.00 94.81 91 ILE A O 1
ATOM 749 N N . LEU A 1 92 ? -5.608 -0.342 12.559 1.00 93.88 92 LEU A N 1
ATOM 750 C CA . LEU A 1 92 ? -6.219 -1.372 13.400 1.00 93.88 92 LEU A CA 1
ATOM 751 C C . LEU A 1 92 ? -5.834 -1.219 14.876 1.00 93.88 92 LEU A C 1
ATOM 753 O O . LEU A 1 92 ? -6.688 -1.352 15.758 1.00 93.88 92 LEU A O 1
ATOM 757 N N . GLU A 1 93 ? -4.577 -0.883 15.157 1.00 92.62 93 GLU A N 1
ATOM 758 C CA . GLU A 1 93 ? -4.060 -0.704 16.518 1.00 92.62 93 GLU A CA 1
ATOM 759 C C . GLU A 1 93 ? -4.296 0.715 17.070 1.00 92.62 93 GLU A C 1
ATOM 761 O O . GLU A 1 93 ? -4.319 0.908 18.285 1.00 92.62 93 GLU A O 1
ATOM 766 N N . GLY A 1 94 ? -4.540 1.703 16.204 1.00 90.56 94 GLY A N 1
ATOM 767 C CA . GLY A 1 94 ? -4.776 3.097 16.584 1.00 90.56 94 GLY A CA 1
ATOM 768 C C . GLY A 1 94 ? -6.166 3.394 17.167 1.00 90.56 94 GLY A C 1
ATOM 769 O O . GLY A 1 94 ? -7.038 2.532 17.294 1.00 90.56 94 GLY A O 1
ATOM 770 N N . PHE A 1 95 ? -6.411 4.665 17.500 1.00 90.38 95 PHE A N 1
ATOM 771 C CA . PHE A 1 95 ? -7.686 5.154 18.049 1.00 90.38 95 PHE A CA 1
ATOM 772 C C . PHE A 1 95 ? -8.656 5.621 16.948 1.00 90.38 95 PHE A C 1
ATOM 774 O O . PHE A 1 95 ? -9.085 6.773 16.925 1.00 90.38 95 PHE A O 1
ATOM 781 N N . PHE A 1 96 ? -9.000 4.720 16.027 1.00 91.06 96 PHE A N 1
ATOM 782 C CA . PHE A 1 96 ? -9.942 4.985 14.932 1.00 91.06 96 PHE A CA 1
ATOM 783 C C . PHE A 1 96 ? -11.333 4.401 15.199 1.00 91.06 96 PHE A C 1
ATOM 785 O O . PHE A 1 96 ? -11.508 3.517 16.043 1.00 91.06 96 PHE A O 1
ATOM 792 N N . SER A 1 97 ? -12.336 4.902 14.469 1.00 91.12 97 SER A N 1
ATOM 793 C CA . SER A 1 97 ? -13.712 4.409 14.583 1.00 91.12 97 SER A CA 1
ATOM 794 C C . SER A 1 97 ? -13.815 2.927 14.203 1.00 91.12 97 SER A C 1
ATOM 796 O O . SER A 1 97 ? -13.052 2.430 13.376 1.00 91.12 97 SER A O 1
ATOM 798 N N . LYS A 1 98 ? -14.806 2.226 14.771 1.00 90.69 98 LYS A N 1
ATOM 799 C CA . LYS A 1 98 ? -15.050 0.801 14.497 1.00 90.69 98 LYS A CA 1
ATOM 800 C C . LYS A 1 98 ? -15.168 0.508 12.997 1.00 90.69 98 LYS A C 1
ATOM 802 O O . LYS A 1 98 ? -14.574 -0.451 12.524 1.00 90.69 98 LYS A O 1
ATOM 807 N N . ARG A 1 99 ? -15.895 1.365 12.274 1.00 91.00 99 ARG A N 1
ATOM 808 C CA . ARG A 1 99 ? -16.112 1.249 10.829 1.00 91.00 99 ARG A CA 1
ATOM 809 C C . ARG A 1 99 ? -14.799 1.351 10.052 1.00 91.00 99 ARG A C 1
ATOM 811 O O . ARG A 1 99 ? -14.479 0.445 9.305 1.00 91.00 99 ARG A O 1
ATOM 818 N N . VAL A 1 100 ? -13.998 2.383 10.325 1.00 92.25 100 VAL A N 1
ATOM 819 C CA . VAL A 1 100 ? -12.679 2.573 9.688 1.00 92.25 100 VAL A CA 1
ATOM 820 C C . VAL A 1 100 ? -11.761 1.373 9.937 1.00 92.25 100 VAL A C 1
ATOM 822 O O . VAL A 1 100 ? -11.075 0.916 9.029 1.00 92.25 100 VAL A O 1
ATOM 825 N N . LYS A 1 101 ? -11.772 0.817 11.155 1.00 93.56 101 LYS A N 1
ATOM 826 C CA . LYS A 1 101 ? -11.008 -0.400 11.460 1.00 93.56 101 LYS A CA 1
ATOM 827 C C . LYS A 1 101 ? -11.517 -1.623 10.698 1.00 93.56 101 LYS A C 1
ATOM 829 O O . LYS A 1 101 ? -10.702 -2.427 10.270 1.00 93.56 101 LYS A O 1
ATOM 834 N N . GLN A 1 102 ? -12.830 -1.777 10.531 1.00 92.12 102 GLN A N 1
ATOM 835 C CA . GLN A 1 102 ? -13.399 -2.860 9.722 1.00 92.12 102 GLN A CA 1
ATOM 836 C C . GLN A 1 102 ? -12.989 -2.726 8.251 1.00 92.12 102 GLN A C 1
ATOM 838 O O . GLN A 1 102 ? -12.514 -3.701 7.679 1.00 92.12 102 GLN A O 1
ATOM 843 N N . ASP A 1 103 ? -13.078 -1.525 7.679 1.00 92.69 103 ASP A N 1
ATOM 844 C CA . ASP A 1 103 ? -12.668 -1.260 6.295 1.00 92.69 103 ASP A CA 1
ATOM 845 C C . ASP A 1 103 ? -11.170 -1.563 6.092 1.00 92.69 103 ASP A C 1
ATOM 847 O O . ASP A 1 103 ? -10.787 -2.253 5.149 1.00 92.69 103 ASP A O 1
ATOM 851 N N . ALA A 1 104 ? -10.314 -1.138 7.030 1.00 94.62 104 ALA A N 1
ATOM 852 C CA . ALA A 1 104 ? -8.887 -1.463 7.002 1.00 94.62 104 ALA A CA 1
ATOM 853 C C . ALA A 1 104 ? -8.621 -2.969 7.146 1.00 94.62 104 ALA A C 1
ATOM 855 O O . ALA A 1 104 ? -7.704 -3.488 6.517 1.00 94.62 104 ALA A O 1
ATOM 856 N N . LEU A 1 105 ? -9.413 -3.686 7.951 1.00 93.62 105 LEU A N 1
ATOM 857 C CA . LEU A 1 105 ? -9.277 -5.134 8.115 1.00 93.62 105 LEU A CA 1
ATOM 858 C C . LEU A 1 105 ? -9.630 -5.883 6.825 1.00 93.62 105 LEU A C 1
ATOM 860 O O . LEU A 1 105 ? -8.933 -6.830 6.468 1.00 93.62 105 LEU A O 1
ATOM 864 N N . ILE A 1 106 ? -10.674 -5.439 6.120 1.00 92.88 106 ILE A N 1
ATOM 865 C CA . ILE A 1 106 ? -11.065 -5.977 4.811 1.00 92.88 106 ILE A CA 1
ATOM 866 C C . ILE A 1 106 ? -9.931 -5.751 3.806 1.00 92.88 106 ILE A C 1
ATOM 868 O O . ILE A 1 106 ? -9.426 -6.720 3.242 1.00 92.88 106 ILE A O 1
ATOM 872 N N . ALA A 1 107 ? -9.445 -4.515 3.668 1.00 94.25 107 ALA A N 1
ATOM 873 C CA . ALA A 1 107 ? -8.353 -4.196 2.746 1.00 94.25 107 ALA A CA 1
ATOM 874 C C . ALA A 1 107 ? -7.051 -4.955 3.078 1.00 94.25 107 ALA A C 1
ATOM 876 O O . ALA A 1 107 ? -6.351 -5.430 2.182 1.00 94.25 107 ALA A O 1
ATOM 877 N N . TYR A 1 108 ? -6.740 -5.142 4.367 1.00 94.00 108 TYR A N 1
ATOM 878 C CA . TYR A 1 108 ? -5.600 -5.959 4.793 1.00 94.00 108 TYR A CA 1
ATOM 879 C C . TYR A 1 108 ? -5.811 -7.439 4.426 1.00 94.00 108 TYR A C 1
ATOM 881 O O . TYR A 1 108 ? -4.895 -8.114 3.950 1.00 94.00 108 TYR A O 1
ATOM 889 N N . SER A 1 109 ? -7.024 -7.968 4.582 1.00 91.88 109 SER A N 1
ATOM 890 C CA . SER A 1 109 ? -7.309 -9.343 4.164 1.00 91.88 109 SER A CA 1
ATOM 891 C C . SER A 1 109 ? -7.056 -9.542 2.665 1.00 91.88 109 SER A C 1
ATOM 893 O O . SER A 1 109 ? -6.422 -10.522 2.278 1.00 91.88 109 SER A O 1
ATOM 895 N N . GLU A 1 110 ? -7.443 -8.567 1.838 1.00 91.50 110 GLU A N 1
ATOM 896 C CA . GLU A 1 110 ? -7.257 -8.609 0.388 1.00 91.50 110 GLU A CA 1
ATOM 897 C C . GLU A 1 110 ? -5.776 -8.596 0.007 1.00 91.50 110 GLU A C 1
ATOM 899 O O . GLU A 1 110 ? -5.325 -9.494 -0.706 1.00 91.50 110 GLU A O 1
ATOM 904 N N . ILE A 1 111 ? -4.982 -7.659 0.542 1.00 90.38 111 ILE A N 1
ATOM 905 C CA . ILE A 1 111 ? -3.547 -7.617 0.224 1.00 90.38 111 ILE A CA 1
ATOM 906 C C . ILE A 1 111 ? -2.808 -8.865 0.733 1.00 90.38 111 ILE A C 1
ATOM 908 O O . ILE A 1 111 ? -1.894 -9.364 0.074 1.00 90.38 111 ILE A O 1
ATOM 912 N N . SER A 1 112 ? -3.239 -9.428 1.868 1.00 88.19 112 SER A N 1
ATOM 913 C CA . SER A 1 112 ? -2.669 -10.668 2.412 1.00 88.19 112 SER A CA 1
ATOM 914 C C . SER A 1 112 ? -2.941 -11.862 1.497 1.00 88.19 112 SER A C 1
ATOM 916 O O . SER A 1 112 ? -2.038 -12.666 1.260 1.00 88.19 112 SER A O 1
ATOM 918 N N . LEU A 1 113 ? -4.157 -11.969 0.952 1.00 87.38 113 LEU A N 1
ATOM 919 C CA . LEU A 1 113 ? -4.529 -13.017 -0.002 1.00 87.38 113 LEU A CA 1
ATOM 920 C C . LEU A 1 113 ? -3.774 -12.868 -1.326 1.00 87.38 113 LEU A C 1
ATOM 922 O O . LEU A 1 113 ? -3.231 -13.847 -1.835 1.00 87.38 113 LEU A O 1
ATOM 926 N N . ILE A 1 114 ? -3.677 -11.645 -1.849 1.00 84.62 114 ILE A N 1
ATOM 927 C CA . ILE A 1 114 ? -2.941 -11.362 -3.087 1.00 84.62 114 ILE A CA 1
ATOM 928 C C . ILE A 1 114 ? -1.469 -11.738 -2.919 1.00 84.62 114 ILE A C 1
ATOM 930 O O . ILE A 1 114 ? -0.937 -12.476 -3.748 1.00 84.62 114 ILE A O 1
ATOM 934 N N . SER A 1 115 ? -0.841 -11.355 -1.802 1.00 84.19 115 SER A N 1
ATOM 935 C CA . SER A 1 115 ? 0.560 -11.699 -1.521 1.00 84.19 115 SER A CA 1
ATOM 936 C C . SER A 1 115 ? 0.833 -13.208 -1.554 1.00 84.19 115 SER A C 1
ATOM 938 O O . SER A 1 115 ? 1.907 -13.626 -1.974 1.00 84.19 115 SER A O 1
ATOM 940 N N . GLN A 1 116 ? -0.142 -14.030 -1.145 1.00 82.75 116 GLN A N 1
ATOM 941 C CA . GLN A 1 116 ? -0.022 -15.490 -1.118 1.00 82.75 116 GLN A CA 1
ATOM 942 C C . GLN A 1 116 ? -0.036 -16.102 -2.518 1.00 82.75 116 GLN A C 1
ATOM 944 O O . GLN A 1 116 ? 0.554 -17.156 -2.744 1.00 82.75 116 GLN A O 1
ATOM 949 N N . SER A 1 117 ? -0.727 -15.453 -3.453 1.00 79.56 117 SER A N 1
ATOM 950 C CA . SER A 1 117 ? -0.838 -15.918 -4.836 1.00 79.56 117 SER A CA 1
ATOM 951 C C . SER A 1 117 ? 0.383 -15.578 -5.697 1.00 79.56 117 SER A C 1
ATOM 953 O O . SER A 1 117 ? 0.507 -16.090 -6.807 1.00 79.56 117 SER A O 1
ATOM 955 N N . MET A 1 118 ? 1.291 -14.735 -5.200 1.00 76.62 118 MET A N 1
ATOM 956 C CA . MET A 1 118 ? 2.455 -14.270 -5.948 1.00 76.62 118 MET A CA 1
ATOM 957 C C . MET A 1 118 ? 3.690 -15.132 -5.654 1.00 76.62 118 MET A C 1
ATOM 959 O O . MET A 1 118 ? 4.246 -15.089 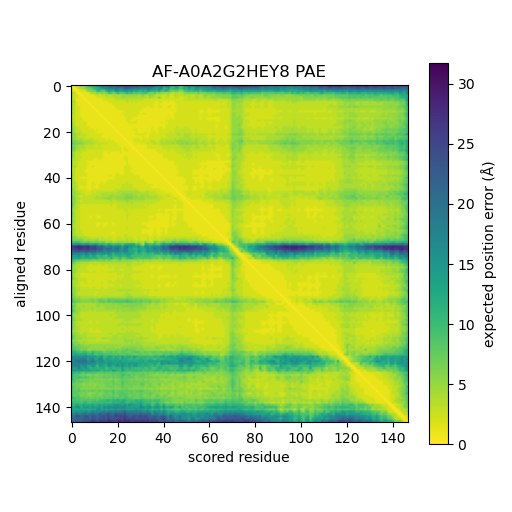-4.557 1.00 76.62 118 MET A O 1
ATOM 963 N N . GLU A 1 119 ? 4.163 -15.874 -6.660 1.00 66.75 119 GLU A N 1
ATOM 964 C CA . GLU A 1 119 ? 5.283 -16.828 -6.534 1.00 66.75 119 GLU A CA 1
ATOM 965 C C . GLU A 1 119 ? 6.585 -16.194 -6.006 1.00 66.75 119 GLU A C 1
ATOM 967 O O . GLU A 1 119 ? 7.345 -16.843 -5.292 1.00 66.75 119 GLU A O 1
ATOM 972 N N . TYR A 1 120 ? 6.825 -14.910 -6.288 1.00 67.31 120 TYR A N 1
ATOM 973 C CA . TYR A 1 120 ? 8.044 -14.181 -5.899 1.00 67.31 120 TYR A CA 1
ATOM 974 C C . TYR A 1 120 ? 7.961 -13.533 -4.501 1.00 67.31 120 TYR A C 1
ATOM 976 O O . TYR A 1 120 ? 8.834 -12.753 -4.124 1.00 67.31 120 TYR A O 1
ATOM 984 N N . CYS A 1 121 ? 6.895 -13.797 -3.735 1.00 64.12 121 CYS A N 1
ATOM 985 C CA . CYS A 1 121 ? 6.586 -13.084 -2.487 1.00 64.12 121 CYS A CA 1
ATOM 986 C C . CYS A 1 121 ? 6.672 -13.942 -1.221 1.00 64.12 121 CYS A C 1
ATOM 988 O O . CYS A 1 121 ? 6.237 -13.480 -0.169 1.00 64.12 121 CYS A O 1
ATOM 990 N N . ILE A 1 122 ? 7.212 -15.165 -1.288 1.00 65.31 122 ILE A N 1
ATOM 991 C CA . ILE A 1 122 ? 7.074 -16.193 -0.235 1.00 65.31 122 ILE A CA 1
ATOM 992 C C . ILE A 1 122 ? 7.385 -15.646 1.174 1.00 65.31 122 ILE A C 1
ATOM 994 O O . ILE A 1 122 ? 6.551 -15.756 2.070 1.00 65.31 122 ILE A O 1
ATOM 998 N N . GLY A 1 123 ? 8.518 -14.960 1.367 1.00 68.31 123 GLY A N 1
ATOM 999 C CA . GLY A 1 123 ? 8.896 -14.416 2.682 1.00 68.31 123 GLY A CA 1
ATOM 1000 C C . GLY A 1 123 ? 8.037 -13.237 3.170 1.00 68.31 123 GLY A C 1
ATOM 1001 O O . GLY A 1 123 ? 7.712 -13.147 4.354 1.00 68.31 123 GLY A O 1
ATOM 1002 N N . SER A 1 124 ? 7.634 -12.334 2.273 1.00 70.44 124 SER A N 1
ATOM 1003 C CA . SER A 1 124 ? 6.762 -11.199 2.622 1.00 70.44 124 SER A CA 1
ATOM 1004 C C . SER A 1 124 ? 5.314 -11.616 2.836 1.00 70.44 124 SER A C 1
ATOM 1006 O O . SER A 1 124 ? 4.633 -11.046 3.685 1.00 70.44 124 SER A O 1
ATOM 1008 N N . SER A 1 125 ? 4.853 -12.632 2.108 1.00 75.69 125 SER A N 1
ATOM 1009 C CA . SER A 1 125 ? 3.524 -13.200 2.287 1.00 75.69 125 SER A CA 1
ATOM 1010 C C . SER A 1 125 ? 3.388 -13.845 3.664 1.00 75.69 125 SER A C 1
ATOM 1012 O O . SER A 1 125 ? 2.446 -13.536 4.390 1.00 75.69 125 SER A O 1
ATOM 1014 N N . GLU A 1 126 ? 4.365 -14.653 4.089 1.00 80.75 126 GLU A N 1
ATOM 1015 C CA . GLU A 1 126 ? 4.369 -15.247 5.433 1.00 80.75 126 GLU A CA 1
ATOM 1016 C C . GLU A 1 126 ? 4.343 -14.181 6.538 1.00 80.75 126 GLU A C 1
ATOM 1018 O O . GLU A 1 126 ? 3.588 -14.303 7.510 1.00 80.75 126 GLU A O 1
ATOM 1023 N N . TYR A 1 127 ? 5.130 -13.111 6.377 1.00 81.56 127 TYR A N 1
ATOM 1024 C CA . TYR A 1 127 ? 5.133 -11.985 7.307 1.00 81.56 127 TYR A CA 1
ATOM 1025 C C . TYR A 1 127 ? 3.762 -11.301 7.380 1.00 81.56 127 TYR A C 1
ATOM 1027 O O . TYR A 1 127 ? 3.196 -11.188 8.471 1.00 81.56 127 TYR A O 1
ATOM 1035 N N . LEU A 1 128 ? 3.207 -10.897 6.232 1.00 82.88 128 LEU A N 1
ATOM 1036 C CA . LEU A 1 128 ? 1.896 -10.250 6.152 1.00 82.88 128 LEU A CA 1
ATOM 1037 C C . LEU A 1 128 ? 0.795 -11.124 6.747 1.00 82.88 128 LEU A C 1
ATOM 1039 O O . LEU A 1 128 ? -0.003 -10.640 7.545 1.00 82.88 128 LEU A O 1
ATOM 1043 N N . GLN A 1 129 ? 0.771 -12.419 6.426 1.00 84.31 129 GLN A N 1
ATOM 1044 C CA . GLN A 1 129 ? -0.233 -13.337 6.959 1.00 84.31 129 GLN A CA 1
ATOM 1045 C C . GLN A 1 129 ? -0.118 -13.514 8.470 1.00 84.31 129 GLN A C 1
ATOM 1047 O O . GLN A 1 129 ? -1.133 -13.539 9.169 1.00 84.31 129 GLN A O 1
ATOM 1052 N N . SER A 1 130 ? 1.105 -13.618 8.993 1.00 86.62 130 SER A N 1
ATOM 1053 C CA . SER A 1 130 ? 1.339 -13.709 10.433 1.00 86.62 130 SER A CA 1
ATOM 1054 C C . SER A 1 130 ? 0.850 -12.449 11.155 1.00 86.62 130 SER A C 1
ATOM 1056 O O . SER A 1 130 ? 0.120 -12.543 12.147 1.00 86.62 130 SER A O 1
ATOM 1058 N N . GLN A 1 131 ? 1.176 -11.265 10.625 1.00 87.19 131 GLN A N 1
ATOM 1059 C CA . GLN A 1 131 ? 0.706 -9.987 11.167 1.00 87.19 131 GLN A CA 1
ATOM 1060 C C . GLN A 1 131 ? -0.817 -9.867 11.100 1.00 87.19 131 GLN A C 1
ATOM 1062 O O . GLN A 1 131 ? -1.461 -9.617 12.121 1.00 87.19 131 GLN A O 1
ATOM 1067 N N . PHE A 1 132 ? -1.406 -10.129 9.933 1.00 87.81 132 PHE A N 1
ATOM 1068 C CA . PHE A 1 132 ? -2.850 -10.089 9.728 1.00 87.81 132 PHE A CA 1
ATOM 1069 C C . PHE A 1 132 ? -3.583 -11.031 10.688 1.00 87.81 132 PHE A C 1
ATOM 1071 O O . PHE A 1 132 ? -4.517 -10.619 11.372 1.00 87.81 132 PHE A O 1
ATOM 1078 N N . LYS A 1 133 ? -3.119 -12.278 10.827 1.00 87.62 133 LYS A N 1
ATOM 1079 C CA . LYS A 1 133 ? -3.708 -13.259 11.747 1.00 87.62 133 LYS A CA 1
ATOM 1080 C C . LYS A 1 133 ? -3.665 -12.777 13.200 1.00 87.62 133 LYS A C 1
ATOM 1082 O O . LYS A 1 133 ? -4.670 -12.866 13.904 1.00 87.62 133 LYS A O 1
ATOM 1087 N N . ASN A 1 134 ? -2.534 -12.227 13.645 1.00 88.44 134 ASN A N 1
ATOM 1088 C CA . ASN A 1 134 ? -2.408 -11.656 14.988 1.00 88.44 134 ASN A CA 1
ATOM 1089 C C . ASN A 1 134 ? -3.374 -10.482 15.203 1.00 88.44 134 ASN A C 1
ATOM 1091 O O . ASN A 1 134 ? -4.006 -10.385 16.257 1.00 88.44 134 ASN A O 1
ATOM 1095 N N . LEU A 1 135 ? -3.524 -9.610 14.206 1.00 87.62 135 LEU A N 1
ATOM 1096 C CA . LEU A 1 135 ? -4.447 -8.479 14.264 1.00 87.62 135 LEU A CA 1
ATOM 1097 C C . LEU A 1 135 ? -5.910 -8.929 14.270 1.00 87.62 135 LEU A C 1
ATOM 1099 O O . LEU A 1 135 ? -6.693 -8.369 15.036 1.00 87.62 135 LEU A O 1
ATOM 1103 N N . CYS A 1 136 ? -6.269 -9.965 13.510 1.00 85.50 136 CYS A N 1
ATOM 1104 C CA 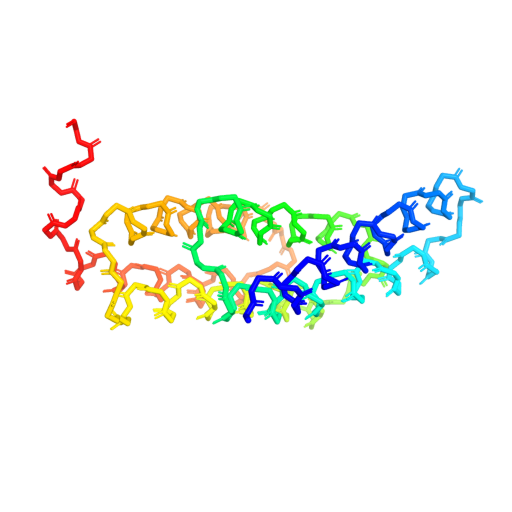. CYS A 1 136 ? -7.591 -10.591 13.551 1.00 85.50 136 CYS A CA 1
ATOM 1105 C C . CYS A 1 136 ? -7.927 -11.120 14.947 1.00 85.50 136 CYS A C 1
ATOM 1107 O O . CYS A 1 136 ? -9.010 -10.832 15.450 1.00 85.50 136 CYS A O 1
ATOM 1109 N N . TYR A 1 137 ? -6.997 -11.813 15.616 1.00 85.38 137 TYR A N 1
ATOM 1110 C CA . TYR A 1 137 ? -7.212 -12.266 16.996 1.00 85.38 137 TYR A CA 1
ATOM 1111 C C . TYR A 1 137 ? -7.410 -11.099 17.969 1.00 85.38 137 TYR A C 1
ATOM 1113 O O . TYR A 1 137 ? -8.336 -11.114 18.775 1.00 85.38 137 TYR A O 1
ATOM 1121 N N . LYS A 1 138 ? -6.581 -10.050 17.880 1.00 86.12 138 LYS A N 1
ATOM 1122 C CA . LYS A 1 138 ? -6.729 -8.852 18.729 1.00 86.12 138 LYS A CA 1
ATOM 1123 C C . LYS A 1 138 ? -8.045 -8.105 18.476 1.00 86.12 138 LYS A C 1
ATOM 1125 O O . LYS A 1 138 ? -8.541 -7.421 19.368 1.00 86.12 138 LYS A O 1
ATOM 1130 N N . ASN A 1 139 ? -8.594 -8.218 17.269 1.00 83.00 139 ASN A N 1
ATOM 1131 C CA . ASN A 1 139 ? -9.786 -7.507 16.817 1.00 83.00 139 ASN A CA 1
ATOM 1132 C C . ASN A 1 139 ? -10.981 -8.444 16.566 1.00 83.00 139 ASN A C 1
ATOM 1134 O O . ASN A 1 139 ? -11.873 -8.098 15.795 1.00 83.00 139 ASN A O 1
ATOM 1138 N N . GLU A 1 140 ? -11.055 -9.599 17.234 1.00 80.56 140 GLU A N 1
ATOM 1139 C CA . GLU A 1 140 ? -12.122 -10.596 17.033 1.00 80.56 140 GLU A CA 1
ATOM 1140 C C . GLU A 1 140 ? -13.535 -10.001 17.209 1.00 80.56 140 GLU A C 1
ATOM 1142 O O . GLU A 1 140 ? -14.470 -10.313 16.471 1.00 80.56 140 GLU A O 1
ATOM 1147 N N . GLY A 1 141 ? -13.682 -9.028 18.116 1.00 77.50 141 GLY A N 1
ATOM 1148 C CA . GLY A 1 141 ? -14.928 -8.278 18.294 1.00 77.50 141 GLY A CA 1
ATOM 1149 C C . GLY A 1 141 ? -15.358 -7.442 17.077 1.00 77.50 141 GLY A C 1
ATOM 1150 O O . GLY A 1 141 ? -16.541 -7.131 16.947 1.00 77.50 141 GLY A O 1
ATOM 1151 N N . LEU A 1 142 ? -14.444 -7.074 16.173 1.00 78.31 142 LEU A N 1
ATOM 1152 C CA . LEU A 1 142 ? -14.769 -6.410 14.903 1.00 78.31 142 LEU A CA 1
ATOM 1153 C C . LEU A 1 142 ? -15.290 -7.405 13.863 1.00 78.31 142 LEU A C 1
ATOM 1155 O O . LEU A 1 142 ? -16.251 -7.076 13.167 1.00 78.31 142 LEU A O 1
ATOM 1159 N N . LEU A 1 143 ? -14.706 -8.608 13.821 1.00 69.56 143 LEU A N 1
ATOM 1160 C CA . LEU A 1 143 ? -15.068 -9.693 12.901 1.00 69.56 143 LEU A CA 1
ATOM 1161 C C . LEU A 1 143 ? -16.489 -10.208 13.156 1.00 69.56 143 LEU A C 1
ATOM 1163 O O . LEU A 1 143 ? -17.265 -10.377 12.222 1.00 69.56 143 LEU A O 1
ATOM 1167 N N . ASN A 1 144 ? -16.882 -10.335 14.426 1.00 63.12 144 ASN A N 1
ATOM 1168 C CA . ASN A 1 144 ? -18.233 -10.767 14.814 1.00 63.12 144 ASN A CA 1
ATOM 1169 C C . ASN A 1 144 ? -19.353 -9.784 14.411 1.00 63.12 144 ASN A C 1
ATOM 1171 O O . ASN A 1 144 ? -20.528 -10.087 14.583 1.00 63.12 144 ASN A O 1
ATOM 1175 N N . ASN A 1 145 ? -19.000 -8.596 13.907 1.00 57.72 145 ASN A N 1
ATOM 1176 C CA . ASN A 1 145 ? -19.931 -7.571 13.432 1.00 57.72 145 ASN A CA 1
ATOM 1177 C C . ASN A 1 145 ? -19.792 -7.300 11.921 1.00 57.72 145 ASN A C 1
ATOM 1179 O O . ASN A 1 145 ? -20.228 -6.247 11.462 1.00 57.72 145 ASN A O 1
ATOM 1183 N N . MET A 1 146 ? -19.131 -8.193 11.175 1.00 58.00 146 MET A N 1
ATOM 1184 C CA . MET A 1 146 ? -19.037 -8.147 9.707 1.00 58.00 146 MET A CA 1
ATOM 1185 C C . MET A 1 146 ? -20.127 -8.985 9.008 1.00 58.00 146 MET A C 1
ATOM 1187 O O . MET A 1 146 ? -20.064 -9.162 7.794 1.00 58.00 146 MET A O 1
ATOM 1191 N N . CYS A 1 147 ? -21.112 -9.480 9.767 1.00 42.47 147 CYS A N 1
ATOM 1192 C CA . CYS A 1 147 ? -22.320 -10.140 9.263 1.00 42.47 147 CYS A CA 1
ATOM 1193 C C . CYS A 1 147 ? -23.472 -9.145 9.102 1.00 42.47 147 CYS A C 1
ATOM 1195 O O . CYS A 1 147 ? -23.722 -8.389 10.071 1.00 42.47 147 CYS A O 1
#

Nearest PDB structures (foldseek):
  5cwn-assembly1_A  TM=5.708E-01  e=1.385E-01  synthetic construct
  6e9r-assembly1_B  TM=4.450E-01  e=6.948E-02  synthetic construct
  5o01-assembly2_B  TM=2.502E-01  e=1.861E-01  Prosthecobacter vanneervenii
  9dze-assembly1_B  TM=2.958E-01  e=3.085E+00  synthetic construct

Foldseek 3Di:
DVVVLVVLVVLLVVLQVQLVVCVVVVNLQSSLVSLVVSQVSLLVNCVVDLDLVSLVSLLVSLVSNVPRRPPPDLVSNLVSLVSSLVSLLCQLPDDDDLVSNLSSLVSLVVSLVVLVVDPSRVPSSVVSVVSSVVSCVVVVVSVVPPD